Protein AF-A0A1V4WQE9-F1 (afdb_monomer_lite)

Radius of gyration: 18.13 Å; chains: 1; bounding box: 46×35×42 Å

Foldseek 3Di:
DVCVVVPVLLVLLLDCCLLPDPLPQPCCVPDPVNDSVSVVSPVSPVVSVVVVNDNDVLSVLLVVLQVVCCLVQVDHQPVSSVCSSCVVVVPVCVCVVCVVVCVVVVNHDPDRDHDDCSVVSNVVVVVVVVVVVVVD

Structure (mmCIF, N/CA/C/O backbone):
data_AF-A0A1V4WQE9-F1
#
_entry.id   AF-A0A1V4WQE9-F1
#
loop_
_atom_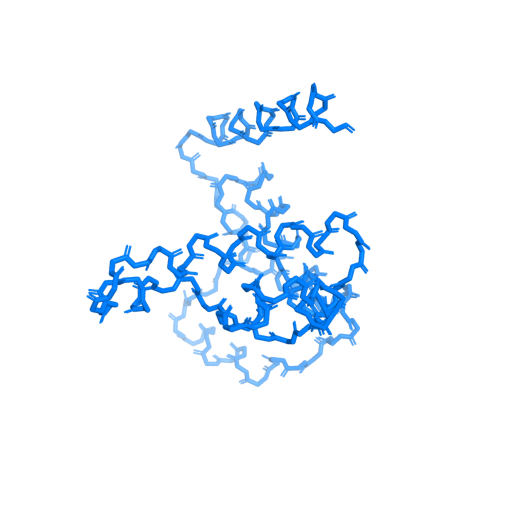site.group_PDB
_atom_site.id
_atom_site.type_symbol
_atom_site.label_atom_id
_atom_site.label_alt_id
_atom_site.label_comp_id
_atom_site.label_asym_id
_atom_site.label_entity_id
_atom_site.label_seq_id
_atom_site.pdbx_PDB_ins_code
_atom_site.Cartn_x
_atom_site.Cartn_y
_atom_site.Cartn_z
_atom_site.occupancy
_atom_site.B_iso_or_equiv
_atom_site.auth_seq_id
_atom_site.auth_comp_id
_atom_site.auth_asym_id
_atom_site.auth_atom_id
_atom_site.pdbx_PDB_model_num
ATOM 1 N N . MET A 1 1 ? -13.492 -7.828 12.946 1.00 89.81 1 MET A N 1
ATOM 2 C CA . MET A 1 1 ? -14.933 -7.670 12.637 1.00 89.81 1 MET A CA 1
ATOM 3 C C . MET A 1 1 ? -15.770 -7.222 13.831 1.00 89.81 1 MET A C 1
ATOM 5 O O . MET A 1 1 ? -16.452 -6.219 13.689 1.00 89.81 1 MET A O 1
ATOM 9 N N . ARG A 1 2 ? -15.705 -7.869 15.009 1.00 92.31 2 ARG A N 1
ATOM 10 C CA . ARG A 1 2 ? -16.542 -7.488 16.169 1.00 92.31 2 ARG A CA 1
ATOM 11 C C . ARG A 1 2 ? -16.468 -6.004 16.545 1.00 92.31 2 ARG A C 1
ATOM 13 O O . ARG A 1 2 ? -17.511 -5.383 16.688 1.00 92.31 2 ARG A O 1
ATOM 20 N N . LEU A 1 3 ? -15.261 -5.434 16.627 1.00 93.38 3 LEU A N 1
ATOM 21 C CA . LEU A 1 3 ? -15.061 -4.007 16.927 1.00 93.38 3 LEU A CA 1
ATOM 22 C C . LEU A 1 3 ? -15.811 -3.082 15.955 1.00 93.38 3 LEU A C 1
ATOM 24 O O . LEU A 1 3 ? -16.319 -2.045 16.367 1.00 93.38 3 LEU A O 1
ATOM 28 N N . LEU A 1 4 ? -15.905 -3.478 14.682 1.00 92.31 4 LEU A N 1
ATOM 29 C CA . LEU A 1 4 ? -16.598 -2.716 13.645 1.00 92.31 4 LEU A CA 1
ATOM 30 C C . LEU A 1 4 ? -18.114 -2.741 13.862 1.00 92.31 4 LEU A C 1
ATOM 32 O O . LEU A 1 4 ? -18.761 -1.709 13.751 1.00 92.31 4 LEU A O 1
ATOM 36 N N . GLN A 1 5 ? -18.660 -3.897 14.250 1.00 92.62 5 GLN A N 1
ATOM 37 C CA . GLN A 1 5 ? -20.086 -4.052 14.559 1.00 92.62 5 GLN A CA 1
ATOM 38 C C . GLN A 1 5 ? -20.516 -3.232 15.780 1.00 92.62 5 GLN A C 1
ATOM 40 O O . GLN A 1 5 ? -21.622 -2.710 15.801 1.00 92.62 5 GLN A O 1
ATOM 45 N N . ILE A 1 6 ? -19.651 -3.116 16.793 1.00 96.12 6 ILE A N 1
ATOM 46 C CA . ILE A 1 6 ? -19.935 -2.339 18.012 1.00 96.12 6 ILE A CA 1
ATOM 47 C C . ILE A 1 6 ? -19.517 -0.862 17.900 1.00 96.12 6 ILE A C 1
ATOM 49 O O . ILE A 1 6 ? -19.523 -0.150 18.898 1.00 96.12 6 ILE A O 1
ATOM 53 N N . GLY A 1 7 ? -19.114 -0.399 16.711 1.00 94.38 7 GLY A N 1
ATOM 54 C CA . GLY A 1 7 ? -18.825 1.014 16.454 1.00 94.38 7 GLY A CA 1
ATOM 55 C C . GLY A 1 7 ? -17.529 1.556 17.068 1.00 94.38 7 GLY A C 1
ATOM 56 O O . GLY A 1 7 ? -17.366 2.772 17.151 1.00 94.38 7 GLY A O 1
ATOM 57 N N . GLN A 1 8 ? -16.574 0.707 17.469 1.00 94.62 8 GLN A N 1
ATOM 58 C CA . GLN A 1 8 ? -15.297 1.155 18.050 1.00 94.62 8 GLN A CA 1
ATOM 59 C C . GLN A 1 8 ? -14.302 1.661 16.995 1.00 94.62 8 GLN A C 1
ATOM 61 O O . GLN A 1 8 ? -13.237 1.085 16.768 1.00 94.62 8 GLN A O 1
ATOM 66 N N . LYS A 1 9 ? -14.651 2.768 16.341 1.00 93.44 9 LYS A N 1
ATOM 67 C CA . LYS A 1 9 ? -13.884 3.361 15.242 1.00 93.44 9 LYS A CA 1
ATOM 68 C C . LYS A 1 9 ? -12.439 3.695 15.628 1.00 93.44 9 LYS A C 1
ATOM 70 O O . LYS A 1 9 ? -11.524 3.318 14.904 1.00 93.44 9 LYS A O 1
ATOM 75 N N . GLU A 1 10 ? -12.219 4.351 16.765 1.00 92.56 10 GLU A N 1
ATOM 76 C CA . GLU A 1 10 ? -10.881 4.802 17.185 1.00 92.56 10 GLU A CA 1
ATOM 77 C C . GLU A 1 10 ? -9.897 3.643 17.384 1.00 92.56 10 GLU A C 1
ATOM 79 O O . GLU A 1 10 ? -8.781 3.658 16.856 1.00 92.56 10 GLU A O 1
ATOM 84 N N . THR A 1 11 ? -10.340 2.588 18.069 1.00 93.44 11 THR A N 1
ATOM 85 C CA . THR A 1 11 ? -9.558 1.364 18.292 1.00 93.44 11 THR A CA 1
ATOM 86 C C . THR A 1 11 ? -9.190 0.685 16.976 1.00 93.44 11 THR A C 1
ATOM 88 O O . THR A 1 11 ? -8.092 0.158 16.812 1.00 93.44 11 THR A O 1
ATOM 91 N N . ILE A 1 12 ? -10.115 0.693 16.014 1.00 94.69 12 ILE A N 1
ATOM 92 C CA . ILE A 1 12 ? -9.902 0.067 14.712 1.00 94.69 12 ILE A CA 1
ATOM 93 C C . ILE A 1 12 ? -8.894 0.876 13.906 1.00 94.69 12 ILE A C 1
ATOM 95 O O . ILE A 1 12 ? -7.903 0.310 13.464 1.00 94.69 12 ILE A O 1
ATOM 99 N N . LEU A 1 13 ? -9.104 2.184 13.741 1.00 94.12 13 LEU A N 1
ATOM 100 C CA . LEU A 1 13 ? -8.247 3.021 12.895 1.00 94.12 13 LEU A CA 1
ATOM 101 C C . LEU A 1 13 ? -6.809 3.138 13.422 1.00 94.12 13 LEU A C 1
ATOM 103 O O . LEU A 1 13 ? -5.887 3.286 12.626 1.00 94.12 13 LEU A O 1
ATOM 107 N N . SER A 1 14 ? -6.606 3.023 14.736 1.00 91.44 14 SER A N 1
ATOM 108 C CA . SER A 1 14 ? -5.274 2.955 15.357 1.00 91.44 14 SER A CA 1
ATOM 109 C C . SER A 1 14 ? -4.629 1.561 15.298 1.00 91.44 14 SER A C 1
ATOM 111 O O . SER A 1 14 ? -3.448 1.410 15.616 1.00 91.44 14 SER A O 1
ATOM 113 N N . SER A 1 15 ? -5.357 0.532 14.857 1.00 93.12 15 SER A N 1
ATOM 114 C CA . SER A 1 15 ? -4.843 -0.833 14.782 1.00 93.12 15 SER A CA 1
ATOM 115 C C . SER A 1 15 ? -3.770 -0.990 13.702 1.00 93.12 15 SER A C 1
ATOM 117 O O . SER A 1 15 ? -3.879 -0.487 12.582 1.00 93.12 15 SER A O 1
ATOM 119 N N . LYS A 1 16 ? -2.736 -1.773 14.014 1.00 94.06 16 LYS A N 1
ATOM 120 C CA . LYS A 1 16 ? -1.695 -2.181 13.056 1.00 94.06 16 LYS A CA 1
ATOM 121 C C . LYS A 1 16 ? -2.210 -3.162 12.003 1.00 94.06 16 LYS A C 1
ATOM 123 O O . LYS A 1 16 ? -1.689 -3.199 10.894 1.00 94.06 16 LYS A O 1
ATOM 128 N N . ALA A 1 17 ? -3.255 -3.931 12.320 1.00 92.50 17 ALA A N 1
ATOM 129 C CA . ALA A 1 17 ? -3.764 -4.998 11.457 1.00 92.50 17 ALA A CA 1
ATOM 130 C C . ALA A 1 17 ? -4.200 -4.492 10.071 1.00 92.50 17 ALA A C 1
ATOM 132 O O . ALA A 1 17 ? -3.996 -5.168 9.066 1.00 92.50 17 ALA A O 1
ATOM 133 N N . ILE A 1 18 ? -4.754 -3.280 10.007 1.00 94.00 18 ILE A N 1
ATOM 134 C CA . ILE A 1 18 ? -5.185 -2.651 8.754 1.00 94.00 18 ILE A CA 1
ATOM 135 C C . ILE A 1 18 ? -3.982 -2.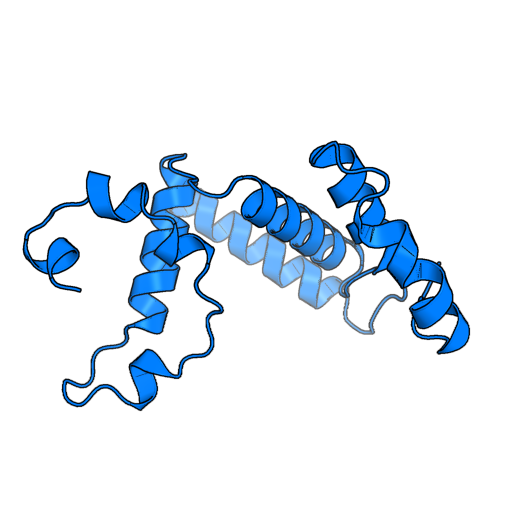332 7.851 1.00 94.00 18 ILE A C 1
ATOM 137 O O . ILE A 1 18 ? -4.053 -2.468 6.629 1.00 94.00 18 ILE A O 1
ATOM 141 N N . TRP A 1 19 ? -2.859 -1.926 8.444 1.00 94.12 19 TRP A N 1
ATOM 142 C CA . TRP A 1 19 ? -1.645 -1.565 7.713 1.00 94.12 19 TRP A CA 1
ATOM 143 C C . TRP A 1 19 ? -0.792 -2.779 7.340 1.00 94.12 19 TRP A C 1
ATOM 145 O O . TRP A 1 19 ? -0.171 -2.771 6.284 1.00 94.12 19 TRP A O 1
ATOM 155 N N . LEU A 1 20 ? -0.820 -3.833 8.160 1.00 93.56 20 LEU A N 1
ATOM 156 C CA . LEU A 1 20 ? -0.130 -5.102 7.906 1.00 93.56 20 LEU A CA 1
ATOM 157 C C . LEU A 1 20 ? -0.895 -6.045 6.967 1.00 93.56 20 LEU A C 1
ATOM 159 O O . LEU A 1 20 ? -0.333 -7.031 6.498 1.00 93.56 20 LEU A O 1
ATOM 163 N N . CYS A 1 21 ? -2.175 -5.776 6.698 1.00 93.50 21 CYS A N 1
ATOM 164 C CA . CYS A 1 21 ? -2.962 -6.568 5.761 1.00 93.50 21 CYS A CA 1
ATOM 165 C C . CYS A 1 21 ? -2.288 -6.587 4.379 1.00 93.50 21 CYS A C 1
ATOM 167 O O . CYS A 1 21 ? -2.041 -5.535 3.791 1.00 93.50 21 CYS A O 1
ATOM 169 N N . ALA A 1 22 ? -2.032 -7.787 3.856 1.00 92.75 22 ALA A N 1
ATOM 170 C CA . ALA A 1 22 ? -1.394 -8.001 2.558 1.00 92.75 22 ALA A CA 1
ATOM 171 C C . ALA A 1 22 ? -2.364 -7.900 1.365 1.00 92.75 22 ALA A C 1
ATOM 173 O O . ALA A 1 22 ? -1.949 -8.130 0.234 1.00 92.75 22 ALA A O 1
ATOM 174 N N . THR A 1 23 ? -3.651 -7.618 1.618 1.00 91.56 23 THR A N 1
ATOM 175 C CA . THR A 1 23 ? -4.717 -7.574 0.598 1.00 91.56 23 THR A CA 1
ATOM 176 C C . THR A 1 23 ? -4.690 -8.830 -0.295 1.00 91.56 23 THR A C 1
ATOM 178 O O . THR A 1 23 ? -4.749 -8.776 -1.516 1.00 91.56 23 THR A O 1
ATOM 181 N N . CYS A 1 24 ? -4.537 -10.000 0.336 1.00 94.88 24 CYS A N 1
ATOM 182 C CA . CYS A 1 24 ? -4.418 -11.289 -0.351 1.00 94.88 24 CYS A CA 1
ATOM 183 C C . CYS A 1 24 ? -5.763 -11.988 -0.611 1.00 94.88 24 CYS A C 1
ATOM 185 O O . CYS A 1 24 ? -5.758 -13.089 -1.148 1.00 94.88 24 CYS A O 1
ATOM 187 N N . GLU A 1 25 ? -6.893 -11.397 -0.195 1.00 95.56 25 GLU A N 1
ATOM 188 C CA . GLU A 1 25 ? -8.266 -11.906 -0.413 1.00 95.56 25 GLU A CA 1
ATOM 189 C C . GLU A 1 25 ? -8.601 -13.274 0.230 1.00 95.56 25 GLU A C 1
ATOM 191 O O . GLU A 1 25 ? -9.748 -13.728 0.212 1.00 95.56 25 GLU A O 1
ATOM 196 N N . THR A 1 26 ? -7.643 -13.939 0.884 1.00 96.56 26 THR A N 1
ATOM 197 C CA . THR A 1 26 ? -7.853 -15.251 1.527 1.00 96.56 26 THR A CA 1
ATOM 198 C C . THR A 1 26 ? -8.946 -15.222 2.598 1.00 96.56 26 THR A C 1
ATOM 200 O O . THR A 1 26 ? -9.671 -16.198 2.781 1.00 96.56 26 THR A O 1
ATOM 203 N N . CYS A 1 27 ? -9.073 -14.113 3.330 1.00 95.00 27 CYS A N 1
ATOM 204 C CA . CYS A 1 27 ? -10.083 -13.968 4.375 1.00 95.00 27 CYS A CA 1
ATOM 205 C C . CYS A 1 27 ? -11.507 -13.886 3.810 1.00 95.00 27 CYS A C 1
ATOM 207 O O . CYS A 1 27 ? -12.397 -14.521 4.371 1.00 95.00 27 CYS A O 1
ATOM 209 N N . THR A 1 28 ? -11.710 -13.155 2.710 1.00 96.38 28 THR A N 1
ATOM 210 C CA . THR A 1 28 ? -13.002 -13.053 2.017 1.00 96.38 28 THR A CA 1
ATOM 211 C C . THR A 1 28 ? -13.396 -14.402 1.421 1.00 96.38 28 THR A C 1
ATOM 213 O O . THR A 1 28 ? -14.475 -14.913 1.700 1.00 96.38 28 THR A O 1
ATOM 216 N N . THR A 1 29 ? -12.486 -15.036 0.677 1.00 96.62 29 THR A N 1
ATOM 217 C CA . THR A 1 29 ? -12.761 -16.299 -0.040 1.00 96.62 29 THR A CA 1
ATOM 218 C C . THR A 1 29 ? -13.093 -17.483 0.868 1.00 96.62 29 THR A C 1
ATOM 220 O O . THR A 1 29 ? -13.797 -18.396 0.450 1.00 96.62 29 THR A O 1
ATOM 223 N N . ARG A 1 30 ? -12.596 -17.491 2.109 1.00 96.81 30 ARG A N 1
ATOM 224 C CA . ARG A 1 30 ? -12.850 -18.562 3.087 1.00 96.81 30 ARG A CA 1
ATOM 225 C C . ARG A 1 30 ? -13.947 -18.225 4.094 1.00 96.81 30 ARG A C 1
ATOM 227 O O . ARG A 1 30 ? -14.173 -19.012 5.010 1.00 96.81 30 ARG A O 1
ATOM 234 N N . CYS A 1 31 ? -14.578 -17.055 3.994 1.00 95.25 31 CYS A N 1
ATOM 235 C CA . CYS A 1 31 ? -15.538 -16.622 4.996 1.00 95.25 31 CYS A CA 1
ATOM 236 C C . CYS A 1 31 ? -16.846 -17.424 4.873 1.00 95.25 31 CYS A C 1
ATOM 238 O O . CYS A 1 31 ? -17.544 -17.270 3.874 1.00 95.25 31 CYS A O 1
ATOM 240 N N . PRO A 1 32 ? -17.247 -18.209 5.893 1.00 96.50 32 PRO A N 1
ATOM 241 C CA . PRO A 1 32 ? -18.521 -18.932 5.859 1.00 96.50 32 PRO A CA 1
ATOM 242 C C . PRO A 1 32 ? -19.736 -17.995 5.938 1.00 96.50 32 PRO A C 1
ATOM 244 O O . PRO A 1 32 ? -20.847 -18.406 5.635 1.00 96.50 32 PRO A O 1
ATOM 247 N N . CYS A 1 33 ? -19.530 -16.743 6.357 1.00 94.88 33 CYS A N 1
ATOM 248 C CA . CYS A 1 33 ? -20.574 -15.725 6.459 1.00 94.88 33 CYS A CA 1
ATOM 249 C C . CYS A 1 33 ? -20.640 -14.810 5.223 1.00 94.88 33 CYS A C 1
ATOM 251 O O . CYS A 1 33 ? -21.300 -13.778 5.296 1.00 94.88 33 CYS A O 1
ATOM 253 N N . GLU A 1 34 ? -19.899 -15.126 4.151 1.00 94.00 34 GLU A N 1
ATOM 254 C CA . GLU A 1 34 ? -19.863 -14.354 2.893 1.00 94.00 34 GLU A CA 1
ATOM 255 C C . GLU A 1 34 ? -19.518 -12.866 3.081 1.00 94.00 34 GLU A C 1
ATOM 257 O O . GLU A 1 34 ? -19.988 -11.978 2.372 1.00 94.00 34 GLU A O 1
ATOM 262 N N . ILE A 1 35 ? -18.668 -12.574 4.066 1.00 93.94 35 ILE A N 1
ATOM 263 C CA . ILE A 1 35 ? -18.225 -11.209 4.340 1.00 93.94 35 ILE A CA 1
ATOM 264 C C . ILE A 1 35 ? -17.021 -10.885 3.461 1.00 93.94 35 ILE A C 1
ATOM 266 O O . ILE A 1 35 ? -16.008 -11.585 3.497 1.00 93.94 35 ILE A O 1
ATOM 270 N N . ASP A 1 36 ? -17.085 -9.746 2.775 1.00 94.88 36 ASP A N 1
ATOM 271 C CA . ASP A 1 36 ? -15.949 -9.168 2.060 1.00 94.88 36 ASP A CA 1
ATOM 272 C C . ASP A 1 36 ? -14.963 -8.478 3.022 1.00 94.88 36 ASP A C 1
ATOM 274 O O . ASP A 1 36 ? -14.898 -7.254 3.167 1.00 94.88 36 ASP A O 1
ATOM 278 N N . VAL A 1 37 ? -14.219 -9.301 3.762 1.00 95.00 37 VAL A N 1
ATOM 279 C CA . VAL A 1 37 ? -13.269 -8.852 4.785 1.00 95.00 37 VAL A CA 1
ATOM 280 C C . VAL A 1 37 ? -12.127 -8.041 4.170 1.00 95.00 37 VAL A C 1
ATOM 282 O O . VAL A 1 37 ? -11.674 -7.076 4.786 1.00 95.00 37 VAL A O 1
ATOM 285 N N . ALA A 1 38 ? -11.655 -8.404 2.979 1.00 94.94 38 ALA A N 1
ATOM 286 C CA . ALA A 1 38 ? -10.570 -7.702 2.303 1.00 94.94 38 ALA A CA 1
ATOM 287 C C . ALA A 1 38 ? -10.958 -6.258 1.960 1.00 94.94 38 ALA A C 1
ATOM 289 O O . ALA A 1 38 ? -10.256 -5.328 2.364 1.00 94.94 38 ALA A O 1
ATOM 290 N N . ASN A 1 39 ? -12.126 -6.057 1.347 1.00 94.81 39 ASN A N 1
ATOM 291 C CA . ASN A 1 39 ? -12.642 -4.725 1.040 1.00 94.81 39 ASN A CA 1
ATOM 292 C C . ASN A 1 39 ? -12.918 -3.900 2.307 1.00 94.81 39 ASN A C 1
ATOM 294 O O . ASN A 1 39 ? -12.639 -2.698 2.353 1.00 94.81 39 ASN A O 1
ATOM 298 N N . VAL A 1 40 ? -13.397 -4.538 3.382 1.00 94.94 40 VAL A N 1
ATOM 299 C CA . VAL A 1 40 ? -13.531 -3.879 4.691 1.00 94.94 40 VAL A CA 1
ATOM 300 C C . VAL A 1 40 ? -12.171 -3.391 5.198 1.00 94.94 40 VAL A C 1
ATOM 30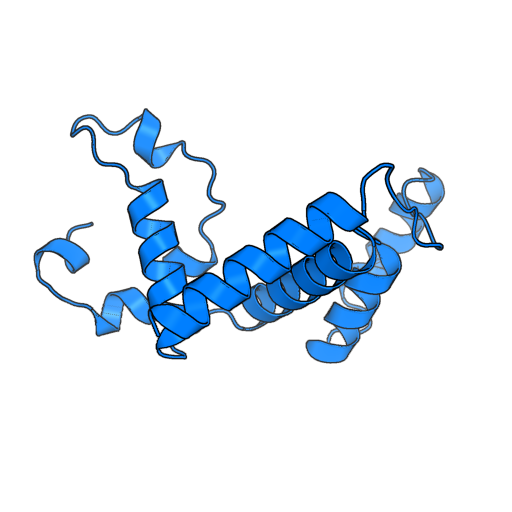2 O O . VAL A 1 40 ? -12.052 -2.236 5.609 1.00 94.94 40 VAL A O 1
ATOM 305 N N . MET A 1 41 ? -11.130 -4.226 5.151 1.00 95.56 41 MET A N 1
ATOM 306 C CA . MET A 1 41 ? -9.783 -3.846 5.597 1.00 95.56 41 MET A CA 1
ATOM 307 C C . MET A 1 41 ? -9.198 -2.714 4.743 1.00 95.56 41 MET A C 1
ATOM 309 O O . MET A 1 41 ? -8.647 -1.759 5.294 1.00 95.56 41 MET A O 1
ATOM 313 N N . ASP A 1 42 ? -9.365 -2.768 3.422 1.00 94.12 42 ASP A N 1
ATOM 314 C CA . ASP A 1 42 ? -8.913 -1.711 2.513 1.00 94.12 42 ASP A CA 1
ATOM 315 C C . ASP A 1 42 ? -9.653 -0.389 2.760 1.00 94.12 42 ASP A C 1
ATOM 317 O O . ASP A 1 42 ? -9.026 0.671 2.855 1.00 94.12 42 ASP A O 1
ATOM 321 N N . THR A 1 43 ? -10.972 -0.441 2.959 1.00 94.44 43 THR A N 1
ATOM 322 C CA . THR A 1 43 ? -11.791 0.735 3.287 1.00 94.44 43 THR A CA 1
ATOM 323 C C . THR A 1 43 ? -11.337 1.373 4.597 1.00 94.44 43 THR A C 1
ATOM 325 O O . THR A 1 43 ? -11.137 2.588 4.668 1.00 94.44 43 THR A O 1
ATOM 328 N N . LEU A 1 44 ? -11.094 0.560 5.627 1.00 95.19 44 LEU A N 1
ATOM 329 C CA . LEU A 1 44 ? -10.561 1.036 6.901 1.00 95.19 44 LEU A CA 1
ATOM 330 C C . LEU A 1 44 ? -9.175 1.670 6.743 1.00 95.19 44 LEU A C 1
ATOM 332 O O . LEU A 1 44 ? -8.915 2.703 7.358 1.00 95.19 44 LEU A O 1
ATOM 336 N N . ARG A 1 45 ? -8.304 1.117 5.885 1.00 94.19 45 ARG A N 1
ATOM 337 C CA . ARG A 1 45 ? -6.979 1.694 5.588 1.00 94.19 45 ARG A CA 1
ATOM 338 C C . ARG A 1 45 ? -7.105 3.071 4.943 1.00 94.19 45 ARG A C 1
ATOM 340 O O . ARG A 1 45 ? -6.378 3.996 5.306 1.00 94.19 45 ARG A O 1
ATOM 347 N N . ILE A 1 46 ? -8.050 3.226 4.015 1.00 91.81 46 ILE A N 1
ATOM 348 C CA . ILE A 1 46 ? -8.337 4.503 3.350 1.00 91.81 46 ILE A CA 1
ATOM 349 C C . ILE A 1 46 ? -8.859 5.531 4.360 1.00 91.81 46 ILE A C 1
ATOM 351 O O . ILE A 1 46 ? -8.377 6.665 4.370 1.00 91.81 46 ILE A O 1
ATOM 355 N N . ILE A 1 47 ? -9.802 5.149 5.226 1.00 93.62 47 ILE A N 1
ATOM 356 C CA . ILE A 1 47 ? -10.344 6.033 6.269 1.00 93.62 47 ILE A CA 1
ATOM 357 C C . ILE A 1 47 ? -9.239 6.444 7.247 1.00 93.62 47 ILE A C 1
ATOM 359 O O . ILE A 1 47 ? -9.062 7.633 7.499 1.00 93.62 47 ILE A O 1
ATOM 363 N N . ALA A 1 48 ? -8.438 5.490 7.728 1.00 94.44 48 ALA A N 1
ATOM 364 C CA . ALA A 1 48 ? -7.315 5.754 8.625 1.00 94.44 48 ALA A CA 1
ATOM 365 C C . ALA A 1 48 ? -6.328 6.755 8.009 1.00 94.44 48 ALA A C 1
ATOM 367 O O . ALA A 1 48 ? -5.866 7.681 8.673 1.00 94.44 48 ALA A O 1
ATOM 368 N N . ARG A 1 49 ? -6.049 6.624 6.707 1.00 91.56 49 ARG A N 1
ATOM 369 C CA . ARG A 1 49 ? -5.192 7.558 5.974 1.00 91.56 49 ARG A CA 1
ATOM 370 C C . ARG A 1 49 ? -5.809 8.955 5.840 1.00 91.56 49 ARG A C 1
ATOM 372 O O . ARG A 1 49 ? -5.072 9.927 5.969 1.00 91.56 49 ARG A O 1
ATOM 379 N N . ARG A 1 50 ? -7.122 9.069 5.597 1.00 90.88 50 ARG A N 1
ATOM 380 C CA . ARG A 1 50 ? -7.838 10.361 5.526 1.00 90.88 50 ARG A CA 1
ATOM 381 C C . ARG A 1 50 ? -7.874 11.078 6.876 1.00 90.88 50 ARG A C 1
ATOM 383 O O . ARG A 1 50 ? -7.701 12.287 6.923 1.00 90.88 50 ARG A O 1
ATOM 390 N N . GLU A 1 51 ? -8.035 10.327 7.961 1.00 92.81 51 GLU A N 1
ATOM 391 C CA . GLU A 1 51 ? -8.057 10.852 9.334 1.00 92.81 51 GLU A CA 1
ATOM 392 C C . GLU A 1 51 ? -6.663 10.989 9.962 1.00 92.81 51 GLU A C 1
ATOM 394 O O . GLU A 1 51 ? -6.547 11.277 11.149 1.00 92.81 51 GLU A O 1
ATOM 399 N N . ASN A 1 52 ? -5.590 10.777 9.192 1.00 89.69 52 ASN A N 1
ATOM 400 C CA . ASN A 1 52 ? -4.202 10.800 9.670 1.00 89.69 52 ASN A CA 1
ATOM 401 C C . ASN A 1 52 ? -3.896 9.823 10.831 1.00 89.69 52 ASN A C 1
ATOM 403 O O . ASN A 1 52 ? -2.904 9.984 11.540 1.00 89.69 52 ASN A O 1
ATOM 407 N N . LYS A 1 53 ? -4.681 8.750 10.979 1.00 91.50 53 LYS A N 1
ATOM 408 C CA . LYS A 1 53 ? -4.500 7.670 11.966 1.00 91.50 53 LYS A CA 1
ATOM 409 C C . LYS A 1 53 ? -3.650 6.536 11.394 1.00 91.50 53 LYS A C 1
ATOM 411 O O . LYS A 1 53 ? -4.085 5.402 11.233 1.00 91.50 53 LYS A O 1
ATOM 416 N N . VAL A 1 54 ? -2.419 6.861 11.017 1.00 90.56 54 VAL A N 1
ATOM 417 C CA . VAL A 1 54 ? -1.479 5.887 10.443 1.00 90.56 54 VAL A CA 1
ATOM 418 C C . VAL A 1 54 ? -0.677 5.252 11.573 1.00 90.56 54 VAL A C 1
ATOM 420 O O . VAL A 1 54 ? 0.193 5.907 12.145 1.00 90.56 54 VAL A O 1
ATOM 423 N N . SER A 1 55 ? -0.951 3.984 11.882 1.00 90.44 55 SER A N 1
ATOM 424 C CA . SER A 1 55 ? -0.224 3.248 12.925 1.00 90.44 55 SER A CA 1
ATOM 425 C C . SER A 1 55 ? 1.157 2.773 12.463 1.00 90.44 55 SER A C 1
ATOM 427 O O . SER A 1 55 ? 2.088 2.764 13.262 1.00 90.44 55 SER A O 1
ATOM 429 N N . GLU A 1 56 ? 1.323 2.472 11.170 1.00 92.06 56 GLU A N 1
ATOM 430 C CA . GLU A 1 56 ? 2.594 2.037 10.575 1.00 92.06 56 GLU A CA 1
ATOM 431 C C . GLU A 1 56 ? 3.087 3.046 9.522 1.00 92.06 56 GLU A C 1
ATOM 433 O O . GLU A 1 56 ? 2.716 3.012 8.343 1.00 92.06 56 GLU A O 1
ATOM 438 N N . LYS A 1 57 ? 3.926 3.994 9.960 1.00 89.94 57 LYS A N 1
ATOM 439 C CA . LYS A 1 57 ? 4.411 5.107 9.121 1.00 89.94 57 LYS A CA 1
ATOM 440 C C . LYS A 1 57 ? 5.334 4.645 7.993 1.00 89.94 57 LYS A C 1
ATOM 442 O O . LYS A 1 57 ? 5.270 5.203 6.902 1.00 89.94 57 LYS A O 1
ATOM 447 N N . GLU A 1 58 ? 6.160 3.632 8.236 1.00 89.81 58 GLU A N 1
ATOM 448 C CA . GLU A 1 58 ? 7.102 3.101 7.240 1.00 89.81 58 GLU A CA 1
ATOM 449 C C . GLU A 1 58 ? 6.364 2.495 6.047 1.00 89.81 58 GLU A C 1
ATOM 451 O O . GLU A 1 58 ? 6.658 2.824 4.899 1.00 89.81 58 GLU A O 1
ATOM 456 N N . ILE A 1 59 ? 5.318 1.715 6.325 1.00 90.88 59 ILE A N 1
ATOM 457 C CA . ILE A 1 59 ? 4.442 1.137 5.304 1.00 90.88 59 ILE A CA 1
ATOM 458 C C . ILE A 1 59 ? 3.812 2.252 4.463 1.00 90.88 59 ILE A C 1
ATOM 460 O O . ILE A 1 59 ? 3.846 2.200 3.233 1.00 90.88 59 ILE A O 1
ATOM 464 N N . LYS A 1 60 ? 3.298 3.312 5.102 1.00 91.94 60 LYS A N 1
ATOM 465 C CA . LYS A 1 60 ? 2.765 4.483 4.388 1.00 91.94 60 LYS A CA 1
ATOM 466 C C . LYS A 1 60 ? 3.818 5.125 3.474 1.00 91.94 60 LYS A C 1
ATOM 468 O O . LYS A 1 60 ? 3.523 5.384 2.310 1.00 91.94 60 LYS A O 1
ATOM 473 N N . LEU A 1 61 ? 5.027 5.381 3.980 1.00 92.50 61 LEU A N 1
ATOM 474 C CA . LEU A 1 61 ? 6.112 5.997 3.204 1.00 92.50 61 LEU A CA 1
ATOM 475 C C . LEU A 1 61 ? 6.521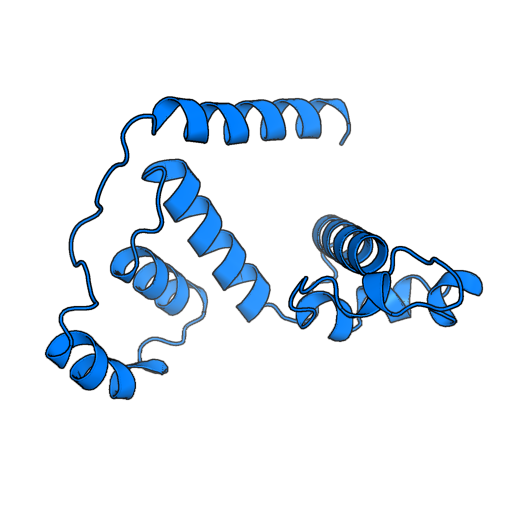 5.144 2.001 1.00 92.50 61 LEU A C 1
ATOM 477 O O . LEU A 1 61 ? 6.783 5.686 0.922 1.00 92.50 61 LEU A O 1
ATOM 481 N N . PHE A 1 62 ? 6.551 3.823 2.174 1.00 91.75 62 PHE A N 1
ATOM 482 C CA . PHE A 1 62 ? 6.821 2.885 1.095 1.00 91.75 62 PHE A CA 1
ATOM 483 C C . PHE A 1 62 ? 5.740 2.955 0.012 1.00 91.75 62 PHE A C 1
ATOM 485 O O . PHE A 1 62 ? 6.066 3.195 -1.150 1.00 91.75 62 PHE A O 1
ATOM 492 N N . TYR A 1 63 ? 4.457 2.847 0.384 1.00 91.56 63 TYR A N 1
ATOM 493 C CA . TYR A 1 63 ? 3.341 2.974 -0.562 1.00 91.56 63 TYR A CA 1
ATOM 494 C C . TYR A 1 63 ? 3.376 4.303 -1.322 1.00 91.56 63 TYR A C 1
ATOM 496 O O . TYR A 1 63 ? 3.163 4.331 -2.532 1.00 91.56 63 TYR A O 1
ATOM 504 N N . ASP A 1 64 ? 3.677 5.404 -0.635 1.00 92.56 64 ASP A N 1
ATOM 505 C CA . ASP A 1 64 ? 3.733 6.730 -1.251 1.00 92.56 64 ASP A CA 1
ATOM 506 C C . ASP A 1 64 ? 4.884 6.851 -2.254 1.00 92.56 64 ASP A C 1
ATOM 508 O O . ASP A 1 64 ? 4.714 7.419 -3.334 1.00 92.56 64 ASP A O 1
ATOM 512 N N . SER A 1 65 ? 6.044 6.279 -1.929 1.00 93.62 65 SER A N 1
ATOM 513 C CA . SER A 1 65 ? 7.207 6.251 -2.823 1.00 93.62 65 SER A CA 1
ATOM 514 C C . SER A 1 65 ? 6.959 5.342 -4.032 1.00 93.62 65 SER A C 1
ATOM 516 O O . SER A 1 65 ? 7.254 5.722 -5.165 1.00 93.62 65 SER A O 1
ATOM 518 N N . PHE A 1 66 ? 6.333 4.185 -3.810 1.00 93.19 66 PHE A N 1
ATOM 519 C CA . PHE A 1 66 ? 5.931 3.250 -4.858 1.00 93.19 66 PHE A CA 1
ATOM 520 C C . PHE A 1 66 ? 4.933 3.882 -5.840 1.00 93.19 66 PHE A C 1
ATOM 522 O O . PHE A 1 66 ? 5.131 3.836 -7.055 1.00 93.19 66 PHE A O 1
ATOM 529 N N . LEU A 1 67 ? 3.873 4.519 -5.331 1.00 92.50 67 LEU A N 1
ATOM 530 C CA . LEU A 1 67 ? 2.850 5.149 -6.169 1.00 92.50 67 LEU A CA 1
ATOM 531 C C . LEU A 1 67 ? 3.392 6.358 -6.937 1.00 92.50 67 LEU A C 1
ATOM 533 O O . LEU A 1 67 ? 2.993 6.569 -8.082 1.00 92.50 67 LEU A O 1
ATOM 537 N N . ALA A 1 68 ? 4.312 7.128 -6.348 1.00 92.06 68 ALA A N 1
ATOM 538 C CA . ALA A 1 68 ? 4.992 8.216 -7.048 1.00 92.06 68 ALA A CA 1
ATOM 539 C C . ALA A 1 68 ? 5.813 7.690 -8.237 1.00 92.06 68 ALA A C 1
ATOM 541 O O . ALA A 1 68 ? 5.651 8.177 -9.355 1.00 92.06 68 ALA A O 1
ATOM 542 N N . SER A 1 69 ? 6.604 6.635 -8.013 1.00 92.31 69 SER A N 1
ATOM 543 C CA . SER A 1 69 ? 7.393 5.960 -9.051 1.00 92.31 69 SER A CA 1
ATOM 544 C C . SER A 1 69 ? 6.515 5.438 -10.193 1.00 92.31 69 SER A C 1
ATOM 546 O O . SER A 1 69 ? 6.789 5.710 -11.363 1.00 92.31 69 SER A O 1
ATOM 548 N N . MET A 1 70 ? 5.399 4.780 -9.857 1.00 91.50 70 MET A N 1
ATOM 549 C CA . MET A 1 70 ? 4.408 4.289 -10.822 1.00 91.50 70 MET A CA 1
ATOM 550 C C . MET A 1 70 ? 3.734 5.411 -11.616 1.00 91.50 70 MET A C 1
ATOM 552 O O . MET A 1 70 ? 3.548 5.273 -12.825 1.00 91.50 70 MET A O 1
ATOM 556 N N . LYS A 1 71 ? 3.362 6.518 -10.961 1.00 90.88 71 LYS A N 1
ATOM 557 C CA . LYS A 1 71 ? 2.764 7.682 -11.630 1.00 90.88 71 LYS A CA 1
ATOM 558 C C . LYS A 1 71 ? 3.733 8.290 -12.639 1.00 90.88 71 LYS A C 1
ATOM 560 O O . LYS A 1 71 ? 3.312 8.680 -13.725 1.00 90.88 71 LYS A O 1
ATOM 565 N N . GLU A 1 72 ? 5.007 8.377 -12.274 1.00 87.94 72 GLU A N 1
ATOM 566 C CA . GLU A 1 72 ? 6.022 8.991 -13.114 1.00 87.94 72 GLU A CA 1
ATOM 567 C C . GLU A 1 72 ? 6.419 8.083 -14.273 1.00 87.94 72 GLU A C 1
ATOM 569 O O . GLU A 1 72 ? 6.318 8.513 -15.412 1.00 87.94 72 GLU A O 1
ATOM 574 N N . HIS A 1 73 ? 6.799 6.830 -14.033 1.00 88.31 73 HIS A N 1
ATOM 575 C CA . HIS A 1 73 ? 7.412 5.967 -15.052 1.00 88.31 73 HIS A CA 1
ATOM 576 C C . HIS A 1 73 ? 6.414 5.009 -15.730 1.00 88.31 73 HIS A C 1
ATOM 578 O O . HIS A 1 73 ? 6.733 4.350 -16.723 1.00 88.31 73 HIS A O 1
ATOM 584 N N . GLY A 1 74 ? 5.188 4.902 -15.207 1.00 89.50 74 GLY A N 1
ATOM 585 C CA . GLY A 1 74 ? 4.183 3.920 -15.638 1.00 89.50 74 GLY A CA 1
ATOM 586 C C . GLY A 1 74 ? 4.480 2.484 -15.182 1.00 89.50 74 GLY A C 1
ATOM 587 O O . GLY A 1 74 ? 3.649 1.597 -15.363 1.00 89.50 74 GLY A O 1
ATOM 588 N N . ARG A 1 75 ? 5.652 2.256 -14.586 1.00 89.75 75 ARG A N 1
ATOM 589 C CA . ARG A 1 75 ? 6.137 1.000 -14.009 1.00 89.75 75 ARG A CA 1
ATOM 590 C C . ARG A 1 75 ? 7.019 1.328 -12.808 1.00 89.75 75 ARG A C 1
ATOM 592 O O . ARG A 1 75 ? 7.563 2.423 -12.726 1.00 89.75 75 ARG A O 1
ATOM 599 N N . LEU A 1 76 ? 7.175 0.380 -11.891 1.00 90.06 76 LEU A N 1
ATOM 600 C CA . LEU A 1 76 ? 8.095 0.523 -10.773 1.00 90.06 76 LEU A CA 1
ATOM 601 C C . LEU A 1 76 ? 9.537 0.680 -11.274 1.00 90.06 76 LEU A C 1
ATOM 603 O O . LEU A 1 76 ? 10.052 -0.211 -11.944 1.00 90.06 76 LEU A O 1
ATOM 607 N N . PHE A 1 77 ? 10.180 1.790 -10.915 1.00 92.00 77 PHE A N 1
ATOM 608 C CA . PHE A 1 77 ? 11.630 1.930 -10.981 1.00 92.00 77 PHE A CA 1
ATOM 609 C C . PHE A 1 77 ? 12.232 1.497 -9.641 1.00 92.00 77 PHE A C 1
ATOM 611 O O . PHE A 1 77 ? 12.138 2.225 -8.651 1.00 92.00 77 PHE A O 1
ATOM 618 N N . GLU A 1 78 ? 12.797 0.292 -9.590 1.00 88.75 78 GLU A N 1
ATOM 619 C CA . GLU A 1 78 ? 13.127 -0.403 -8.343 1.00 88.75 78 GLU A CA 1
ATOM 620 C C . GLU A 1 78 ? 14.136 0.385 -7.493 1.00 88.75 78 GLU A C 1
ATOM 622 O O . GLU A 1 78 ? 13.849 0.721 -6.342 1.00 88.75 78 GLU A O 1
ATOM 627 N N . VAL A 1 79 ? 15.279 0.762 -8.078 1.00 88.69 79 VAL A N 1
ATOM 628 C CA . VAL A 1 79 ? 16.362 1.463 -7.363 1.00 88.69 79 VAL A CA 1
ATOM 629 C C . VAL A 1 79 ? 15.931 2.852 -6.908 1.00 88.69 79 VAL A C 1
ATOM 631 O O . VAL A 1 79 ? 16.116 3.196 -5.744 1.00 88.69 79 VAL A O 1
ATOM 634 N N . GLY A 1 80 ? 15.310 3.647 -7.785 1.00 89.31 80 GLY A N 1
ATOM 635 C CA . GLY A 1 80 ? 14.862 4.991 -7.412 1.00 89.31 80 GLY A CA 1
ATOM 636 C C . GLY A 1 80 ? 13.791 4.978 -6.322 1.00 89.31 80 GLY A C 1
ATOM 637 O O . GLY A 1 80 ? 13.780 5.853 -5.454 1.00 89.31 80 GLY A O 1
ATOM 638 N N . THR A 1 81 ? 12.923 3.962 -6.317 1.00 90.88 81 THR A N 1
ATOM 639 C CA . THR A 1 81 ? 11.890 3.808 -5.282 1.00 90.88 81 THR A CA 1
ATOM 640 C C . THR A 1 81 ? 12.512 3.470 -3.932 1.00 90.88 81 THR A C 1
ATOM 642 O O . THR A 1 81 ? 12.176 4.120 -2.943 1.00 90.88 81 THR A O 1
ATOM 645 N N . LEU A 1 82 ? 13.441 2.507 -3.895 1.00 89.00 82 LEU A N 1
ATOM 646 C CA . LEU A 1 82 ? 14.171 2.141 -2.678 1.00 89.00 82 LEU A CA 1
ATOM 647 C C . LEU A 1 82 ? 14.991 3.317 -2.142 1.00 89.00 82 LEU A C 1
ATOM 649 O O . LEU A 1 82 ? 14.913 3.623 -0.959 1.00 89.00 82 LEU A O 1
ATOM 653 N N . MET A 1 83 ? 15.695 4.038 -3.018 1.00 88.50 83 MET A N 1
ATOM 654 C CA . MET A 1 83 ? 16.448 5.238 -2.649 1.00 88.50 83 MET A CA 1
ATOM 655 C C . MET A 1 83 ? 15.528 6.289 -2.012 1.00 88.50 83 MET A C 1
ATOM 657 O O . MET A 1 83 ? 15.787 6.768 -0.913 1.00 88.50 83 MET A O 1
ATOM 661 N N . THR A 1 84 ? 14.407 6.608 -2.665 1.00 90.12 84 THR A N 1
ATOM 662 C CA . THR A 1 84 ? 13.429 7.587 -2.162 1.00 90.12 84 THR A CA 1
ATOM 663 C C . THR A 1 84 ? 12.834 7.157 -0.821 1.00 90.12 84 THR A C 1
ATOM 665 O O . THR A 1 84 ? 12.662 7.986 0.073 1.00 90.12 84 THR A O 1
ATOM 668 N N . TYR A 1 85 ? 12.524 5.869 -0.668 1.00 91.19 85 TYR A N 1
ATOM 669 C CA . TYR A 1 85 ? 12.027 5.306 0.581 1.00 91.19 85 TYR A CA 1
ATOM 670 C C . TYR A 1 85 ? 13.070 5.401 1.701 1.00 91.19 85 TYR A C 1
ATOM 672 O O . TYR A 1 85 ? 12.742 5.904 2.774 1.00 91.19 85 TYR A O 1
ATOM 680 N N . ASN A 1 86 ? 14.318 4.995 1.458 1.00 89.75 86 ASN A N 1
ATOM 681 C CA . ASN A 1 86 ? 15.406 5.043 2.441 1.00 89.75 86 ASN A CA 1
ATOM 682 C C . ASN A 1 86 ? 15.692 6.480 2.893 1.00 89.75 86 ASN A C 1
ATOM 684 O O . ASN A 1 86 ? 15.812 6.736 4.090 1.00 89.75 86 ASN A O 1
ATOM 688 N N . LEU A 1 87 ? 15.701 7.435 1.954 1.00 89.50 87 LEU A N 1
ATOM 689 C CA . LEU A 1 87 ? 15.846 8.862 2.252 1.00 89.50 87 LEU A CA 1
ATOM 690 C C . LEU A 1 87 ? 14.691 9.388 3.125 1.00 89.50 87 LEU A C 1
ATOM 692 O O . LEU A 1 87 ? 14.928 10.113 4.086 1.00 89.50 87 LEU A O 1
ATOM 696 N N . LYS A 1 88 ? 13.438 9.023 2.814 1.00 88.88 88 LYS A N 1
ATOM 697 C CA . LYS A 1 88 ? 12.252 9.488 3.560 1.00 88.88 88 LYS A CA 1
ATOM 698 C C . LYS A 1 88 ? 12.057 8.801 4.911 1.00 88.88 88 LYS A C 1
ATOM 700 O O . LYS A 1 88 ? 11.471 9.396 5.809 1.00 88.88 88 LYS A O 1
ATOM 705 N N . SER A 1 89 ? 12.478 7.546 5.037 1.00 87.44 89 SER A N 1
ATOM 706 C CA . SER A 1 89 ? 12.360 6.754 6.266 1.00 87.44 89 SER A CA 1
ATOM 707 C C . SER A 1 89 ? 13.556 6.927 7.206 1.00 87.44 89 SER A C 1
ATOM 709 O O . SER A 1 89 ? 13.460 6.550 8.370 1.00 87.44 89 SER A O 1
ATOM 711 N N . GLY A 1 90 ? 14.676 7.487 6.727 1.00 84.12 90 GLY A N 1
ATOM 712 C CA . GLY A 1 90 ? 15.934 7.592 7.477 1.00 84.12 90 GLY A CA 1
ATOM 713 C C . GLY A 1 90 ? 16.713 6.273 7.570 1.00 84.12 90 GLY A C 1
ATOM 714 O O . GLY A 1 90 ? 17.741 6.201 8.241 1.00 84.12 90 GLY A O 1
ATOM 715 N N . ARG A 1 91 ? 16.242 5.220 6.893 1.00 79.69 91 ARG A N 1
ATOM 716 C CA . ARG A 1 91 ? 16.814 3.870 6.891 1.00 79.69 91 ARG A CA 1
ATOM 717 C C . ARG A 1 91 ? 17.758 3.674 5.703 1.00 79.69 91 ARG A C 1
ATOM 719 O O . ARG A 1 91 ? 17.461 2.949 4.763 1.00 79.69 91 ARG A O 1
ATOM 726 N N . PHE A 1 92 ? 18.905 4.348 5.717 1.00 76.62 92 PHE A N 1
ATOM 727 C CA . PHE A 1 92 ? 19.794 4.397 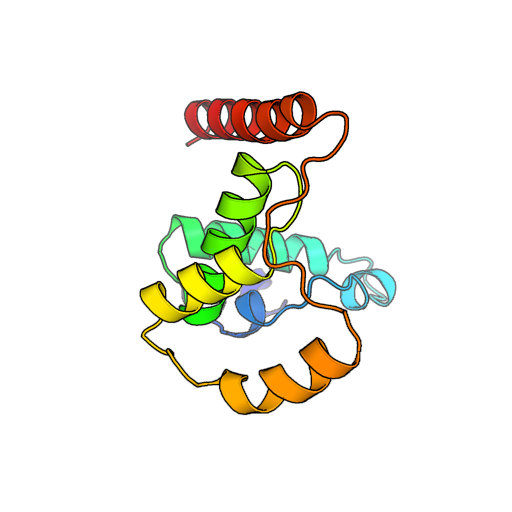4.546 1.00 76.62 92 PHE A CA 1
ATOM 728 C C . PHE A 1 92 ? 20.432 3.049 4.162 1.00 76.62 92 PHE A C 1
ATOM 730 O O . PHE A 1 92 ? 20.629 2.798 2.975 1.00 76.62 92 PHE A O 1
ATOM 737 N N . LEU A 1 93 ? 20.737 2.187 5.140 1.00 75.00 93 LEU A N 1
ATOM 738 C CA . LEU A 1 93 ? 21.531 0.960 4.948 1.00 75.00 93 LEU A CA 1
ATOM 739 C C . LEU A 1 93 ? 20.829 -0.326 5.408 1.00 75.00 93 LEU A C 1
ATOM 741 O O . LEU A 1 93 ? 21.475 -1.360 5.538 1.00 75.00 93 LEU A O 1
ATOM 745 N N . SER A 1 94 ? 19.521 -0.283 5.662 1.00 70.62 94 SER A N 1
ATOM 746 C CA . SER A 1 94 ? 18.791 -1.420 6.244 1.00 70.62 94 SER A CA 1
ATOM 747 C C . SER A 1 94 ? 18.778 -2.676 5.373 1.00 70.62 94 SER A C 1
ATOM 749 O O . SER A 1 94 ? 18.738 -3.766 5.925 1.00 70.62 94 SER A O 1
ATOM 751 N N . ASP A 1 95 ? 18.851 -2.512 4.050 1.00 75.56 95 ASP A N 1
ATOM 752 C CA . ASP A 1 95 ? 18.759 -3.604 3.069 1.00 75.56 95 ASP A CA 1
ATOM 753 C C . ASP A 1 95 ? 20.054 -3.767 2.247 1.00 75.56 95 ASP A C 1
ATOM 755 O O . ASP A 1 95 ? 20.060 -4.342 1.154 1.00 75.56 95 ASP A O 1
ATOM 759 N N . ALA A 1 96 ? 21.168 -3.201 2.727 1.00 81.00 96 ALA A N 1
ATOM 760 C CA . ALA A 1 96 ? 22.433 -3.191 1.991 1.00 81.00 96 ALA A CA 1
ATOM 761 C C . ALA A 1 96 ? 23.032 -4.601 1.817 1.00 81.00 96 ALA A C 1
ATOM 763 O O . ALA A 1 96 ? 23.687 -4.877 0.811 1.00 81.00 96 ALA A O 1
ATOM 764 N N . ASP A 1 97 ? 22.765 -5.509 2.756 1.00 84.69 97 ASP A N 1
ATOM 765 C CA . ASP A 1 97 ? 23.193 -6.912 2.742 1.00 84.69 97 ASP A CA 1
ATOM 766 C C . ASP A 1 97 ? 22.525 -7.738 1.626 1.00 84.69 97 ASP A C 1
ATOM 768 O O . ASP A 1 97 ? 23.095 -8.712 1.124 1.00 84.69 97 ASP A O 1
ATOM 772 N N . LEU A 1 98 ? 21.330 -7.331 1.190 1.00 81.19 98 LEU A N 1
ATOM 773 C CA . LEU A 1 98 ? 20.611 -7.949 0.077 1.00 81.19 98 LEU A CA 1
ATOM 774 C C . LEU A 1 98 ? 21.132 -7.481 -1.288 1.00 81.19 98 LEU A C 1
ATOM 776 O O . LEU A 1 98 ? 20.991 -8.207 -2.275 1.00 81.19 98 LEU A O 1
ATOM 780 N N . GLY A 1 99 ? 21.773 -6.310 -1.350 1.00 84.94 99 GLY A N 1
ATOM 781 C CA . GLY A 1 99 ? 22.287 -5.701 -2.579 1.00 84.94 99 GLY A CA 1
ATOM 782 C C . GLY A 1 99 ? 23.150 -6.646 -3.428 1.00 84.94 99 GLY A C 1
ATOM 783 O O . GLY A 1 99 ? 22.791 -6.892 -4.585 1.00 84.94 99 GLY A O 1
ATOM 784 N N . PRO A 1 100 ? 24.227 -7.245 -2.876 1.00 86.75 100 PRO A N 1
ATOM 785 C CA . PRO A 1 100 ? 25.097 -8.164 -3.612 1.00 86.75 100 PRO A CA 1
ATOM 786 C C . PRO A 1 100 ? 24.347 -9.360 -4.213 1.00 86.75 100 PRO A C 1
ATOM 788 O O . PRO A 1 100 ? 24.531 -9.675 -5.385 1.00 86.75 100 PRO A O 1
ATOM 791 N N . LYS A 1 101 ? 23.429 -9.975 -3.452 1.00 87.12 101 LYS A N 1
ATOM 792 C CA . LYS A 1 101 ? 22.668 -11.163 -3.887 1.00 87.12 101 LYS A CA 1
ATOM 793 C C . LYS A 1 101 ? 21.700 -10.861 -5.030 1.00 87.12 101 LYS A C 1
ATOM 795 O O . LYS A 1 101 ? 21.425 -11.722 -5.867 1.00 87.12 101 LYS A O 1
ATOM 800 N N . VAL A 1 102 ? 21.116 -9.665 -5.044 1.00 87.56 102 VAL A N 1
ATOM 801 C CA . VAL A 1 102 ? 20.181 -9.252 -6.101 1.00 87.56 102 VAL A CA 1
ATOM 802 C C . VAL A 1 102 ? 20.948 -8.795 -7.348 1.00 87.56 102 VAL A C 1
ATOM 804 O O . VAL A 1 102 ? 20.504 -9.072 -8.467 1.00 87.56 102 VAL A O 1
ATOM 807 N N . LEU A 1 103 ? 22.112 -8.162 -7.158 1.00 87.50 103 LEU A N 1
ATOM 808 C CA . LEU A 1 103 ? 23.009 -7.749 -8.235 1.00 87.50 103 LEU A CA 1
ATOM 809 C C . LEU A 1 103 ? 23.611 -8.953 -8.969 1.00 87.50 103 LEU A C 1
ATOM 811 O O . LEU A 1 103 ? 23.555 -8.990 -10.195 1.00 87.50 103 LEU A O 1
ATOM 815 N N . GLU A 1 104 ? 24.083 -9.965 -8.234 1.00 90.38 104 GLU A N 1
ATOM 816 C CA . GLU A 1 104 ? 24.584 -11.235 -8.786 1.00 90.38 104 GLU A CA 1
ATOM 817 C C . GLU A 1 104 ? 23.544 -11.909 -9.694 1.00 90.38 104 GLU A C 1
ATOM 819 O O . GLU A 1 104 ? 23.864 -12.442 -10.752 1.00 90.38 104 GLU A O 1
ATOM 824 N N . LYS A 1 105 ? 22.261 -11.821 -9.324 1.00 88.12 105 LYS A N 1
ATOM 825 C CA . LYS A 1 105 ? 21.149 -12.382 -10.105 1.00 88.12 105 LYS A CA 1
ATOM 826 C C . LYS A 1 105 ? 20.686 -11.488 -11.262 1.00 88.12 105 LYS A C 1
ATOM 828 O O . LYS A 1 105 ? 19.719 -11.847 -11.932 1.00 88.12 105 LYS A O 1
ATOM 833 N N . GLY A 1 106 ? 21.291 -10.314 -11.467 1.00 83.44 106 GLY A N 1
ATOM 834 C CA . GLY A 1 106 ? 20.910 -9.369 -12.524 1.00 83.44 106 GLY A CA 1
ATOM 835 C C . GLY A 1 106 ? 19.482 -8.822 -12.394 1.00 83.44 106 GLY A C 1
ATOM 836 O O . GLY A 1 106 ? 18.882 -8.410 -13.386 1.00 83.44 106 GLY A O 1
ATOM 837 N N . LYS A 1 107 ? 18.906 -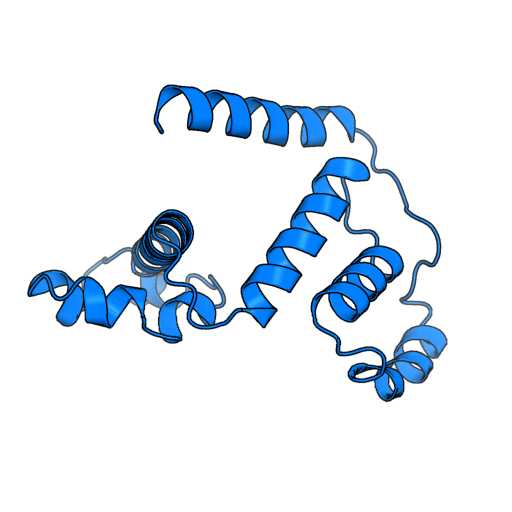8.840 -11.184 1.00 81.94 107 LYS A N 1
ATOM 838 C CA . LYS A 1 107 ? 17.494 -8.481 -10.940 1.00 81.94 107 LYS A CA 1
ATOM 839 C C . LYS A 1 107 ? 17.270 -6.995 -10.650 1.00 81.94 107 LYS A C 1
ATOM 841 O O . LYS A 1 107 ? 16.133 -6.590 -10.433 1.00 81.94 107 LYS A O 1
ATOM 846 N N . ILE A 1 108 ? 18.333 -6.189 -10.642 1.00 82.31 108 ILE A N 1
ATOM 847 C CA . ILE A 1 108 ? 18.267 -4.741 -10.426 1.00 82.31 108 ILE A CA 1
ATOM 848 C C . ILE A 1 108 ? 18.369 -4.003 -11.759 1.00 82.31 108 ILE A C 1
ATOM 850 O O . ILE A 1 108 ? 19.289 -4.214 -12.549 1.00 82.31 108 ILE A O 1
ATOM 854 N N . HIS A 1 109 ? 17.431 -3.088 -11.990 1.00 81.00 109 HIS A N 1
ATOM 855 C CA . HIS A 1 109 ? 17.495 -2.122 -13.076 1.00 81.00 109 HIS A CA 1
ATOM 856 C C . HIS A 1 109 ? 17.839 -0.744 -12.509 1.00 81.00 109 HIS A C 1
ATOM 858 O O . HIS A 1 109 ? 17.042 -0.135 -11.803 1.00 81.00 109 HIS A O 1
ATOM 864 N N . PHE A 1 110 ? 19.040 -0.257 -12.823 1.00 82.50 110 PHE A N 1
ATOM 865 C CA . PHE A 1 110 ? 19.531 1.047 -12.360 1.00 82.50 110 PHE A CA 1
ATOM 866 C C . PHE A 1 110 ? 18.894 2.235 -13.076 1.00 82.50 110 PHE A C 1
ATOM 868 O O . PHE A 1 110 ? 18.898 3.338 -12.543 1.00 82.50 110 PHE A O 1
ATOM 875 N N . PHE A 1 111 ? 18.320 2.008 -14.256 1.00 84.56 111 PHE A N 1
ATOM 876 C CA . PHE A 1 111 ? 17.637 3.035 -15.031 1.00 84.56 111 PHE A CA 1
ATOM 877 C C . PHE A 1 111 ? 16.147 2.713 -15.156 1.00 84.56 111 PHE A C 1
ATOM 879 O O . PHE A 1 111 ? 15.788 1.539 -15.322 1.00 84.56 111 PHE A O 1
ATOM 886 N N . PRO A 1 112 ? 15.274 3.731 -15.112 1.00 82.94 112 PRO A N 1
ATOM 887 C CA . PRO A 1 112 ? 13.843 3.528 -15.250 1.00 82.94 112 PRO A CA 1
ATOM 888 C C . PRO A 1 112 ? 13.501 3.000 -16.647 1.00 82.94 112 PRO A C 1
ATOM 890 O O . PRO A 1 112 ? 13.877 3.579 -17.666 1.00 82.94 112 PRO A O 1
ATOM 893 N N . LYS A 1 113 ? 12.740 1.903 -16.701 1.00 82.44 113 LYS A N 1
ATOM 894 C CA . LYS A 1 113 ? 12.173 1.374 -17.948 1.00 82.44 113 LYS A CA 1
ATOM 895 C C . LYS A 1 113 ? 10.737 1.861 -18.104 1.00 82.44 113 LYS A C 1
ATOM 897 O O . LYS A 1 113 ? 9.860 1.462 -17.340 1.00 82.44 113 LYS A O 1
ATOM 902 N N . ASN A 1 114 ? 10.488 2.670 -19.128 1.00 81.81 114 ASN A N 1
ATOM 903 C CA . ASN A 1 114 ? 9.139 3.125 -19.456 1.00 81.81 114 ASN A CA 1
ATOM 904 C C . ASN A 1 114 ? 8.364 2.037 -20.209 1.00 81.81 114 ASN A C 1
ATOM 906 O O . ASN A 1 114 ? 8.889 1.387 -21.114 1.00 81.81 114 ASN A O 1
ATOM 910 N N . ILE A 1 115 ? 7.093 1.856 -19.855 1.00 87.38 115 ILE A N 1
ATOM 911 C CA . ILE A 1 115 ? 6.196 0.926 -20.550 1.00 87.38 115 ILE A CA 1
ATOM 912 C C . ILE A 1 115 ? 5.508 1.587 -21.749 1.00 87.38 115 ILE A C 1
ATOM 914 O O . ILE A 1 115 ? 5.245 2.794 -21.759 1.00 87.38 115 ILE A O 1
ATOM 918 N N . LYS A 1 116 ? 5.123 0.771 -22.738 1.00 84.69 116 LYS A N 1
ATOM 919 C CA . LYS A 1 116 ? 4.178 1.198 -23.779 1.00 84.69 116 LYS A CA 1
ATOM 920 C C . LYS A 1 116 ? 2.837 1.517 -23.108 1.00 84.69 116 LYS A C 1
ATOM 922 O O . LYS A 1 116 ? 2.241 0.648 -22.480 1.00 84.69 116 LYS A O 1
ATOM 927 N N . GLY A 1 117 ? 2.369 2.760 -23.224 1.00 86.62 117 GLY A N 1
ATOM 928 C CA . GLY A 1 117 ? 1.129 3.214 -22.582 1.00 86.62 117 GLY A CA 1
ATOM 929 C C . GLY A 1 117 ? 1.300 3.899 -21.221 1.00 86.62 117 GLY A C 1
ATOM 930 O O . GLY A 1 117 ? 0.318 4.002 -20.487 1.00 86.62 117 GLY A O 1
ATOM 931 N N . ARG A 1 118 ? 2.495 4.417 -20.901 1.00 88.25 118 ARG A N 1
ATOM 932 C CA . ARG A 1 118 ? 2.745 5.297 -19.740 1.00 88.25 118 ARG A CA 1
ATOM 933 C C . ARG A 1 118 ? 1.672 6.383 -19.577 1.00 88.25 118 ARG A C 1
ATOM 935 O O . ARG A 1 118 ? 1.150 6.562 -18.481 1.00 88.25 118 ARG A O 1
ATOM 942 N N . ASP A 1 119 ? 1.262 7.023 -20.671 1.00 89.12 119 ASP A N 1
ATOM 943 C CA . ASP A 1 119 ? 0.237 8.077 -20.645 1.00 89.12 119 ASP A CA 1
ATOM 944 C C . ASP A 1 119 ? -1.128 7.569 -20.171 1.00 89.12 119 ASP A C 1
ATOM 946 O O . ASP A 1 119 ? -1.878 8.297 -19.522 1.00 89.12 119 ASP A O 1
ATOM 950 N N . LYS A 1 120 ? -1.470 6.306 -20.465 1.00 91.44 120 LYS A N 1
ATOM 951 C CA . LYS A 1 120 ? -2.715 5.691 -19.984 1.00 91.44 120 LYS A CA 1
ATOM 952 C C . LYS A 1 120 ? -2.666 5.495 -18.473 1.00 91.44 120 LYS A C 1
ATOM 954 O O . LYS A 1 120 ? -3.646 5.792 -17.798 1.00 91.44 120 LYS A O 1
ATOM 959 N N . VAL A 1 121 ? -1.524 5.051 -17.945 1.00 91.56 121 VAL A N 1
ATOM 960 C CA . VAL A 1 121 ? -1.318 4.923 -16.496 1.00 91.56 121 VAL A CA 1
ATOM 961 C C . VAL A 1 121 ? -1.415 6.293 -15.829 1.00 91.56 121 VAL A C 1
ATOM 963 O O . VAL A 1 121 ? -2.196 6.457 -14.895 1.00 91.56 121 VAL A O 1
ATOM 966 N N . ALA A 1 122 ? -0.727 7.305 -16.362 1.00 90.12 122 ALA A N 1
ATOM 967 C CA . ALA A 1 122 ? -0.814 8.673 -15.857 1.00 90.12 122 ALA A CA 1
ATOM 968 C C . ALA A 1 122 ? -2.264 9.201 -15.853 1.00 90.12 122 ALA A C 1
ATOM 970 O O . ALA A 1 122 ? -2.713 9.762 -14.853 1.00 90.12 122 ALA A O 1
ATOM 971 N N . LYS A 1 123 ? -3.041 8.936 -16.915 1.00 93.00 123 LYS A N 1
ATOM 972 C CA . LYS A 1 123 ? -4.472 9.284 -16.989 1.00 93.00 123 LYS A CA 1
ATOM 973 C C . LYS A 1 123 ? -5.312 8.624 -15.892 1.00 93.00 123 LYS A C 1
ATOM 975 O O . LYS A 1 123 ? -6.229 9.267 -15.386 1.00 93.00 123 LYS A O 1
ATOM 980 N N . ILE A 1 124 ? -5.019 7.381 -15.494 1.00 93.25 124 ILE A N 1
ATOM 981 C CA . ILE A 1 124 ? -5.720 6.713 -14.380 1.00 93.25 124 ILE A CA 1
ATOM 982 C C . ILE A 1 124 ? -5.502 7.488 -13.077 1.00 93.25 124 ILE A C 1
ATOM 984 O O . ILE A 1 124 ? -6.470 7.748 -12.358 1.00 93.25 124 ILE A O 1
ATOM 988 N N . PHE A 1 125 ? -4.261 7.905 -12.804 1.00 92.69 125 PHE A N 1
ATOM 989 C CA . PHE A 1 125 ? -3.945 8.721 -11.632 1.00 92.69 125 PHE A CA 1
ATOM 990 C C . PHE A 1 125 ? -4.663 10.073 -11.670 1.00 92.69 125 PHE A C 1
ATOM 992 O O . PHE A 1 125 ? -5.292 10.441 -10.680 1.00 92.69 125 PHE A O 1
ATOM 999 N N . THR A 1 126 ? -4.625 10.786 -12.800 1.00 92.12 126 THR A N 1
ATOM 1000 C CA . THR A 1 126 ? -5.312 12.081 -12.954 1.00 92.12 126 THR A CA 1
ATOM 1001 C C . THR A 1 126 ? -6.817 11.945 -12.733 1.00 92.12 126 THR A C 1
ATOM 1003 O O . THR A 1 126 ? -7.378 12.648 -11.895 1.00 92.12 126 THR A O 1
ATOM 1006 N N . ARG A 1 127 ? -7.461 10.970 -13.389 1.00 93.06 127 ARG A N 1
ATOM 1007 C CA . ARG A 1 127 ? -8.899 10.698 -13.235 1.00 93.06 127 ARG A CA 1
ATOM 1008 C C . ARG A 1 127 ? -9.270 10.402 -11.785 1.00 93.06 127 ARG A C 1
ATOM 1010 O O . ARG A 1 127 ? -10.310 10.848 -11.305 1.00 93.06 127 ARG A O 1
ATOM 1017 N N . PHE A 1 128 ? -8.440 9.627 -11.084 1.00 89.69 128 PHE A N 1
ATOM 1018 C CA . PHE A 1 128 ? -8.671 9.346 -9.672 1.00 89.69 128 PHE A CA 1
ATOM 1019 C C . PHE A 1 128 ? -8.589 10.629 -8.843 1.00 89.69 128 PHE A C 1
ATOM 1021 O O . PHE A 1 128 ? -9.533 10.913 -8.117 1.00 89.69 128 PHE A O 1
ATOM 1028 N N . GLN A 1 129 ? -7.530 11.431 -9.011 1.00 87.12 129 GLN A N 1
ATOM 1029 C CA . GLN A 1 129 ? -7.334 12.696 -8.291 1.00 87.12 129 GLN A CA 1
ATOM 1030 C C . GLN A 1 129 ? -8.475 13.700 -8.520 1.00 87.12 129 GLN A C 1
ATOM 1032 O O . GLN A 1 129 ? -8.908 14.364 -7.580 1.00 87.12 129 GLN A O 1
ATOM 1037 N N . GLU A 1 130 ? -8.996 13.796 -9.744 1.00 90.00 130 GLU A N 1
ATOM 1038 C CA . GLU A 1 130 ? -10.169 14.618 -10.063 1.00 90.00 130 GLU A CA 1
ATOM 1039 C C . GLU A 1 130 ? -11.428 14.128 -9.342 1.00 90.00 130 GLU A C 1
ATOM 1041 O O . GLU A 1 130 ? -12.191 14.930 -8.801 1.00 90.00 130 GLU A O 1
ATOM 1046 N N . LYS A 1 131 ? -11.640 12.807 -9.289 1.00 86.75 131 LYS A N 1
ATOM 1047 C CA . LYS A 1 131 ? -12.786 12.220 -8.588 1.00 86.75 131 LYS A CA 1
ATOM 1048 C C . LYS A 1 131 ? -12.701 12.453 -7.079 1.00 86.75 131 LYS A C 1
ATOM 1050 O O . LYS A 1 131 ? -13.724 12.780 -6.479 1.00 86.75 131 LYS A O 1
ATOM 1055 N N . THR A 1 132 ? -11.510 12.340 -6.482 1.00 78.88 132 THR A N 1
ATOM 1056 C CA . THR A 1 132 ? -11.304 12.629 -5.054 1.00 78.88 132 THR A CA 1
ATOM 1057 C C . THR A 1 132 ? -11.549 14.097 -4.727 1.00 78.88 132 THR A C 1
ATOM 1059 O O . THR A 1 132 ? -12.165 14.363 -3.709 1.00 78.88 132 THR A O 1
ATOM 1062 N N . LYS A 1 133 ? -11.150 15.042 -5.592 1.00 72.44 133 LYS A N 1
ATOM 1063 C CA . LYS A 1 133 ? -11.436 16.479 -5.399 1.00 72.44 133 LYS A CA 1
ATOM 1064 C C . LYS A 1 133 ? -12.927 16.829 -5.460 1.00 72.44 133 LYS A C 1
ATOM 1066 O O . LYS A 1 133 ? -13.325 17.839 -4.904 1.00 72.44 133 LYS A O 1
ATOM 1071 N N . LYS A 1 134 ? -13.741 16.030 -6.158 1.00 63.91 134 LYS A N 1
ATOM 1072 C CA . LYS A 1 134 ? -15.199 16.230 -6.248 1.00 63.91 134 LYS A CA 1
ATOM 1073 C C . LYS A 1 134 ? -15.988 15.632 -5.073 1.00 63.91 134 LYS A C 1
ATOM 1075 O O . LYS A 1 134 ? -17.160 15.952 -4.941 1.00 63.91 134 LYS A O 1
ATOM 1080 N N . HIS A 1 135 ? -15.391 14.729 -4.291 1.00 56.69 135 HIS A N 1
ATOM 1081 C CA . HIS A 1 135 ? -16.067 13.957 -3.228 1.00 56.69 135 HIS A CA 1
ATOM 1082 C C . HIS A 1 135 ? -15.349 14.030 -1.868 1.00 56.69 135 HIS A C 1
ATOM 1084 O O . HIS A 1 135 ? -15.665 13.248 -0.970 1.00 56.69 135 HIS A O 1
ATOM 1090 N N . GLY A 1 136 ? -14.333 14.881 -1.747 1.00 47.31 136 GLY A N 1
ATOM 1091 C CA . GLY A 1 136 ? -13.608 15.166 -0.509 1.00 47.31 136 GLY A CA 1
ATOM 1092 C C . GLY A 1 136 ? -13.877 16.593 -0.088 1.00 47.31 136 GLY A C 1
ATOM 1093 O O . GLY A 1 136 ? -13.893 16.812 1.138 1.00 47.31 136 GLY A O 1
#

Sequence (136 aa):
MRLLQIGQKETILSSKAIWLCATCETCTTRCPCEIDVANVMDTLRIIARRENKVSEKEIKLFYDSFLASMKEHGRLFEVGTLMTYNLKSGRFLSDADLGPKVLEKGKIHFFPKNIKGRDKVAKIFTRFQEKTKKHG

Secondary structure (DSSP, 8-state):
-HHHHTT-HHHHHT-SHHHH----SHHHHT-TT---HHHHHHHHHHHHHHTT--S-HHHHHHHHHHHHHHHHHSS--HHHHHHHHHHHHT-SSTTTTTHHHHHHTT---SS--PPTTHHHHHHHHHHHHHHHHHH-

pLDDT: mean 89.3, std 7.18, range [47.31, 96.81]